Protein AF-A0A9E6FCF9-F1 (afdb_monomer_lite)

Secondary structure (DSSP, 8-state):
-----HHHHHHHHHHHT--HHHHHHHHHHHHHHHHHHHSHHHHHH----SHHHHHHHTS-PSPTTT-THHHHHTT--

pLDDT: mean 72.56, std 16.03, range [40.5, 92.25]

Structure (mmCIF, N/CA/C/O backbone):
data_AF-A0A9E6FCF9-F1
#
_entry.id   AF-A0A9E6FCF9-F1
#
loop_
_atom_site.group_PDB
_atom_site.id
_atom_site.type_symbol
_atom_site.label_atom_id
_atom_site.label_alt_id
_atom_site.label_comp_id
_atom_site.label_asym_id
_atom_site.label_entity_id
_atom_site.label_seq_id
_atom_site.pdbx_PDB_ins_code
_atom_site.Cartn_x
_atom_site.Cartn_y
_atom_site.Cartn_z
_atom_site.occupancy
_atom_site.B_iso_or_equiv
_atom_site.auth_seq_id
_atom_site.auth_comp_id
_atom_site.auth_asym_id
_atom_site.auth_atom_id
_atom_site.pdbx_PDB_model_num
ATOM 1 N N . MET A 1 1 ? 3.110 12.064 -6.926 1.00 59.50 1 MET A N 1
ATOM 2 C CA . MET A 1 1 ? 2.943 11.329 -5.653 1.00 59.50 1 MET A CA 1
ATOM 3 C C . MET A 1 1 ? 1.542 11.625 -5.147 1.00 59.50 1 MET A C 1
ATOM 5 O O . MET A 1 1 ? 1.213 12.803 -5.047 1.00 59.50 1 MET A O 1
ATOM 9 N N . ILE A 1 2 ? 0.697 10.613 -4.930 1.00 66.50 2 ILE A N 1
ATOM 10 C CA . ILE A 1 2 ? -0.668 10.838 -4.433 1.00 66.50 2 ILE A CA 1
ATOM 11 C C . ILE A 1 2 ? -0.583 11.454 -3.033 1.00 66.50 2 ILE A C 1
ATOM 13 O O . ILE A 1 2 ? 0.192 11.010 -2.184 1.00 66.50 2 ILE A O 1
ATOM 17 N N . SER A 1 3 ? -1.349 12.520 -2.807 1.00 76.62 3 SER A N 1
ATOM 18 C CA . SER A 1 3 ? -1.473 13.135 -1.488 1.00 76.62 3 SER A CA 1
ATOM 19 C C . SER A 1 3 ? -2.652 12.503 -0.761 1.00 76.62 3 SER A C 1
ATOM 21 O O . SER A 1 3 ? -3.801 12.626 -1.191 1.00 76.62 3 SER A O 1
ATOM 23 N N . TYR A 1 4 ? -2.371 11.806 0.338 1.00 83.00 4 TYR A N 1
ATOM 24 C CA . TYR A 1 4 ? -3.411 11.228 1.174 1.00 83.00 4 TYR A CA 1
ATOM 25 C C . TYR A 1 4 ? -3.929 12.262 2.172 1.00 83.00 4 TYR A C 1
ATOM 27 O O . TYR A 1 4 ? -3.174 12.822 2.967 1.00 83.00 4 TYR A O 1
ATOM 35 N N . SER A 1 5 ? -5.244 12.485 2.178 1.00 90.56 5 SER A N 1
ATOM 36 C CA . SER A 1 5 ? -5.871 13.295 3.222 1.00 90.56 5 SER A CA 1
ATOM 37 C C . SER A 1 5 ? -5.897 12.521 4.538 1.00 90.56 5 SER A C 1
ATOM 39 O O . SER A 1 5 ? -6.466 11.430 4.620 1.00 90.56 5 SER A O 1
ATOM 41 N N . LYS A 1 6 ? -5.354 13.133 5.596 1.00 88.94 6 LYS A N 1
ATOM 42 C CA . LYS A 1 6 ? -5.357 12.581 6.959 1.00 88.94 6 LYS A CA 1
ATOM 43 C C . LYS A 1 6 ? -6.766 12.215 7.436 1.00 88.94 6 LYS A C 1
ATOM 45 O O . LYS A 1 6 ? -6.935 11.202 8.109 1.00 88.94 6 LYS A O 1
ATOM 50 N N . GLN A 1 7 ? -7.771 13.016 7.074 1.00 92.25 7 GLN A N 1
ATOM 51 C CA . GLN A 1 7 ? -9.169 12.759 7.431 1.00 92.25 7 GLN A CA 1
ATOM 52 C C . GLN A 1 7 ? -9.705 11.514 6.720 1.00 92.25 7 GLN A C 1
ATOM 54 O O . G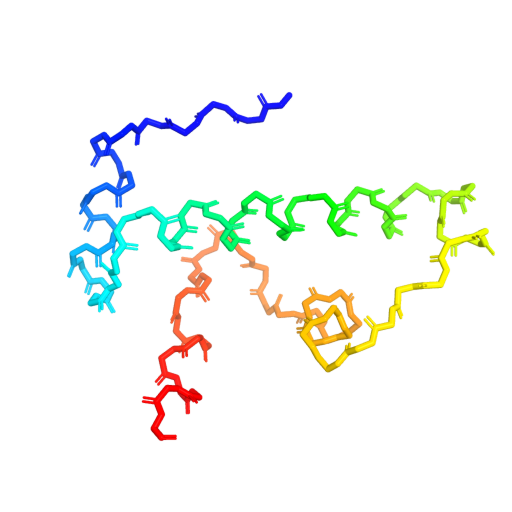LN A 1 7 ? -10.259 10.637 7.378 1.00 92.25 7 GLN A O 1
ATOM 59 N N . LYS A 1 8 ? -9.472 11.393 5.406 1.00 88.75 8 LYS A N 1
ATOM 60 C CA . LYS A 1 8 ? -9.898 10.220 4.625 1.00 88.75 8 LYS A CA 1
ATOM 61 C C . LYS A 1 8 ? -9.250 8.937 5.143 1.00 88.75 8 LYS A C 1
ATOM 63 O O . LYS A 1 8 ? -9.954 7.974 5.427 1.00 88.75 8 LYS A O 1
ATOM 68 N N . LEU A 1 9 ? -7.935 8.968 5.374 1.00 89.56 9 LEU A N 1
ATOM 69 C CA . LEU A 1 9 ? -7.209 7.834 5.945 1.00 89.56 9 LEU A CA 1
ATOM 70 C C . LEU A 1 9 ? -7.727 7.456 7.331 1.00 89.56 9 LEU A C 1
ATOM 72 O O . LEU A 1 9 ? -7.817 6.276 7.643 1.00 89.56 9 LEU A O 1
ATOM 76 N N . SER A 1 10 ? -8.074 8.436 8.171 1.00 90.50 10 SER A N 1
ATOM 77 C CA . SER A 1 10 ? -8.599 8.158 9.510 1.00 90.50 10 SER A CA 1
ATOM 78 C C . SER A 1 10 ? -9.972 7.487 9.471 1.00 90.50 10 SER A C 1
ATOM 80 O O . SER A 1 10 ? -10.231 6.615 10.297 1.00 90.50 10 SER A O 1
ATOM 82 N N . ILE A 1 11 ? -10.838 7.888 8.534 1.00 90.88 11 ILE A N 1
ATOM 83 C CA . ILE A 1 11 ? -12.161 7.281 8.338 1.00 90.88 11 ILE A CA 1
ATOM 84 C C . ILE A 1 11 ? -11.994 5.838 7.864 1.00 90.88 11 ILE A C 1
ATOM 86 O O . ILE A 1 11 ? -12.491 4.927 8.519 1.00 90.88 11 ILE A O 1
ATOM 90 N N . GLN A 1 12 ? -11.210 5.628 6.805 1.00 85.62 12 GLN A N 1
ATOM 91 C CA . GLN A 1 12 ? -10.959 4.297 6.250 1.00 85.62 12 GLN A CA 1
ATOM 92 C C . GLN A 1 12 ? -10.293 3.375 7.276 1.00 85.62 12 GLN A C 1
ATOM 94 O O . GLN A 1 12 ? -10.733 2.251 7.489 1.00 85.62 12 GLN A O 1
ATOM 99 N N . ALA A 1 13 ? -9.258 3.847 7.973 1.00 86.69 13 ALA A N 1
ATOM 100 C CA . ALA A 1 13 ? -8.581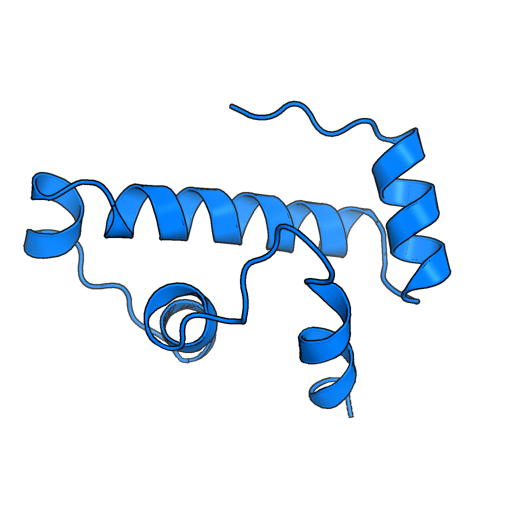 3.056 8.995 1.00 86.69 13 ALA A CA 1
ATOM 101 C C . ALA A 1 13 ? -9.555 2.601 10.090 1.00 86.69 13 ALA A C 1
ATOM 103 O O . ALA A 1 13 ? -9.548 1.431 10.462 1.00 86.69 13 ALA A O 1
ATOM 104 N N . LYS A 1 14 ? -10.447 3.488 10.546 1.00 89.31 14 LYS A N 1
ATOM 105 C CA . LYS A 1 14 ? -11.465 3.150 11.547 1.00 89.31 14 LYS A CA 1
ATOM 106 C C . LYS A 1 14 ? -12.497 2.154 11.014 1.00 89.31 14 LYS A C 1
ATOM 108 O O . LYS A 1 14 ? -12.805 1.194 11.712 1.00 89.31 14 LYS A O 1
ATOM 113 N N . GLU A 1 15 ? -13.000 2.365 9.802 1.00 86.81 15 GLU A N 1
ATOM 114 C CA . GLU A 1 15 ? -13.965 1.478 9.134 1.00 86.81 15 GLU A CA 1
ATOM 115 C C . GLU A 1 15 ? -13.429 0.046 9.009 1.00 86.81 15 GLU A C 1
ATOM 117 O O . GLU A 1 15 ? -14.130 -0.929 9.277 1.00 86.81 15 GLU A O 1
ATOM 122 N N . TYR A 1 16 ? -12.147 -0.080 8.679 1.00 79.00 16 TYR A N 1
ATOM 123 C CA . TYR A 1 16 ? -11.503 -1.369 8.460 1.00 79.00 16 TYR A CA 1
ATOM 124 C C . TYR A 1 16 ? -10.829 -1.964 9.704 1.00 79.00 16 TYR A C 1
ATOM 126 O O . TYR A 1 16 ? -10.397 -3.116 9.663 1.00 79.00 16 TYR A O 1
ATOM 134 N N . GLY A 1 17 ? -10.766 -1.221 10.813 1.00 83.81 17 GLY A N 1
ATOM 135 C CA . GLY A 1 17 ? -10.127 -1.661 12.057 1.00 83.81 17 GLY A CA 1
ATOM 136 C C . GLY A 1 17 ? -8.594 -1.627 12.030 1.00 83.81 17 GLY A C 1
ATOM 137 O O . GLY A 1 17 ? -7.952 -2.379 12.757 1.00 83.81 17 GLY A O 1
ATOM 138 N N . PHE A 1 18 ? -7.997 -0.771 11.199 1.00 84.44 18 PHE A N 1
ATOM 139 C CA . PHE A 1 18 ? -6.551 -0.567 11.117 1.00 84.44 18 PHE A CA 1
ATOM 140 C C . PHE A 1 18 ? -6.094 0.692 11.861 1.00 84.44 18 PHE A C 1
ATOM 142 O O . PHE A 1 18 ? -6.838 1.650 12.062 1.00 84.44 18 PHE A O 1
ATOM 149 N N . ILE A 1 19 ? -4.808 0.722 12.212 1.00 90.62 19 ILE A N 1
ATOM 150 C CA . ILE A 1 19 ? -4.127 1.944 12.651 1.00 90.62 19 ILE A CA 1
ATOM 151 C C . ILE A 1 19 ? -3.860 2.810 11.414 1.00 90.62 19 ILE A C 1
ATOM 153 O O . ILE A 1 19 ? -3.281 2.326 10.439 1.00 90.62 19 ILE A O 1
ATOM 157 N N . ARG A 1 20 ? -4.239 4.096 11.457 1.00 90.19 20 ARG A N 1
ATOM 158 C CA . ARG A 1 20 ? -4.108 5.042 10.328 1.00 90.19 20 ARG A CA 1
ATOM 159 C C . ARG A 1 20 ? -2.711 5.043 9.710 1.00 90.19 20 ARG A C 1
ATOM 161 O O . ARG A 1 20 ? -2.585 4.938 8.496 1.00 90.19 20 ARG A O 1
ATOM 168 N N . ASP A 1 21 ? -1.674 5.154 10.536 1.00 88.38 21 ASP A N 1
ATOM 169 C CA . ASP A 1 21 ? -0.296 5.252 10.045 1.00 88.38 21 ASP A CA 1
ATOM 170 C C . ASP A 1 21 ? 0.178 3.935 9.407 1.00 88.38 21 ASP A C 1
ATOM 172 O O . ASP A 1 21 ? 0.949 3.948 8.450 1.00 88.38 21 ASP A O 1
ATOM 176 N N . THR A 1 22 ? -0.317 2.790 9.886 1.00 85.62 22 THR A N 1
ATOM 177 C CA . THR A 1 22 ? -0.062 1.484 9.260 1.00 85.62 22 THR A CA 1
ATOM 178 C C . THR A 1 22 ? -0.752 1.390 7.904 1.00 85.62 22 THR A C 1
ATOM 180 O O . THR A 1 22 ? -0.123 0.979 6.931 1.00 85.62 22 THR A O 1
ATOM 183 N N . LEU A 1 23 ? -2.014 1.824 7.819 1.00 84.75 23 LEU A N 1
ATOM 184 C CA . LEU A 1 23 ? -2.756 1.872 6.561 1.00 84.75 23 LEU A CA 1
ATOM 185 C C . LEU A 1 23 ? -2.033 2.744 5.526 1.00 84.75 23 LEU A C 1
ATOM 187 O O . LEU A 1 23 ? -1.811 2.312 4.399 1.00 84.75 23 LEU A O 1
ATOM 191 N N . GLU A 1 24 ? -1.611 3.944 5.919 1.00 88.06 24 GLU A N 1
ATOM 192 C CA . GLU A 1 24 ? -0.883 4.851 5.032 1.00 88.06 24 GLU A CA 1
ATOM 193 C C . GLU A 1 24 ? 0.417 4.225 4.507 1.00 88.06 24 GLU A C 1
ATOM 195 O O . GLU A 1 24 ? 0.701 4.299 3.310 1.00 88.06 24 GLU A O 1
ATOM 200 N N . LYS A 1 25 ? 1.192 3.567 5.377 1.00 86.31 25 LYS A N 1
ATOM 201 C CA . LYS A 1 25 ? 2.432 2.881 4.981 1.00 86.31 25 LYS A CA 1
ATOM 202 C C . LYS A 1 25 ? 2.174 1.786 3.950 1.00 86.31 25 LYS A C 1
ATOM 204 O O . LYS A 1 25 ? 2.916 1.694 2.975 1.00 86.31 25 LYS A O 1
ATOM 209 N N . VAL A 1 26 ? 1.130 0.980 4.142 1.00 83.38 26 VAL A N 1
ATOM 210 C CA . VAL A 1 26 ? 0.768 -0.104 3.214 1.00 83.38 26 VAL A CA 1
ATOM 211 C C . VAL A 1 26 ? 0.326 0.453 1.861 1.00 83.38 26 VAL A C 1
ATOM 213 O O . VAL A 1 26 ? 0.774 -0.045 0.826 1.00 83.38 26 VAL A O 1
ATOM 216 N N . LEU A 1 27 ? -0.494 1.508 1.849 1.00 84.12 27 LEU A N 1
ATOM 217 C CA . LEU A 1 27 ? -0.935 2.161 0.613 1.00 84.12 27 LEU A CA 1
ATOM 218 C C . LEU A 1 27 ? 0.257 2.718 -0.176 1.00 84.12 27 LEU A C 1
ATOM 220 O O . LEU A 1 27 ? 0.438 2.367 -1.341 1.00 84.12 27 LEU A O 1
ATOM 224 N N . ARG A 1 28 ? 1.137 3.482 0.482 1.00 86.50 28 ARG A N 1
ATOM 225 C CA . ARG A 1 28 ? 2.355 4.031 -0.139 1.00 86.50 28 ARG A CA 1
ATOM 226 C C . ARG A 1 28 ? 3.289 2.943 -0.666 1.00 86.50 28 ARG A C 1
ATOM 228 O O . ARG A 1 28 ? 3.832 3.075 -1.759 1.00 86.50 28 ARG A O 1
ATOM 235 N N . LEU A 1 29 ? 3.481 1.865 0.096 1.00 84.19 29 LEU A N 1
ATOM 236 C CA . LEU A 1 29 ? 4.307 0.738 -0.338 1.00 84.19 29 LEU A CA 1
ATOM 237 C C . LEU A 1 29 ? 3.724 0.080 -1.592 1.00 84.19 29 LEU A C 1
ATOM 239 O O . LEU A 1 29 ? 4.461 -0.222 -2.525 1.00 84.19 29 LEU A O 1
ATOM 243 N N . THR A 1 30 ? 2.404 -0.091 -1.635 1.00 80.12 30 THR A N 1
ATOM 244 C CA . THR A 1 30 ? 1.709 -0.665 -2.793 1.00 80.12 30 THR A CA 1
ATOM 245 C C . THR A 1 30 ? 1.883 0.207 -4.037 1.00 80.12 30 THR A C 1
ATOM 247 O O . THR A 1 30 ? 2.130 -0.319 -5.118 1.00 80.12 30 THR A O 1
ATOM 250 N N . GLU A 1 31 ? 1.835 1.535 -3.904 1.00 81.88 31 GLU A N 1
ATOM 251 C CA . GLU A 1 31 ? 2.113 2.454 -5.017 1.00 81.88 31 GLU A CA 1
ATOM 252 C C . GLU A 1 31 ? 3.543 2.323 -5.547 1.00 81.88 31 GLU A C 1
ATOM 254 O O . GLU A 1 31 ? 3.740 2.224 -6.757 1.00 81.88 31 GLU A O 1
ATOM 259 N N . ILE A 1 32 ? 4.539 2.295 -4.655 1.00 84.44 32 ILE A N 1
ATOM 260 C CA . ILE A 1 32 ? 5.952 2.141 -5.037 1.00 84.44 32 ILE A CA 1
ATOM 261 C C . ILE A 1 32 ? 6.157 0.818 -5.777 1.00 84.44 32 ILE A C 1
ATOM 263 O O . ILE A 1 32 ? 6.790 0.777 -6.830 1.00 84.44 32 ILE A O 1
ATOM 267 N N . LEU A 1 33 ? 5.591 -0.262 -5.243 1.00 81.19 33 LEU A N 1
ATOM 268 C CA . LEU A 1 33 ? 5.678 -1.589 -5.837 1.00 81.19 33 LEU A CA 1
ATOM 269 C C . LEU A 1 33 ? 4.992 -1.655 -7.210 1.00 81.19 33 LEU A C 1
ATOM 271 O O . LEU A 1 33 ? 5.552 -2.226 -8.145 1.00 81.19 33 LEU A O 1
ATOM 275 N N . ASN A 1 34 ? 3.823 -1.026 -7.358 1.00 79.75 34 ASN A N 1
ATOM 276 C CA . ASN A 1 34 ? 3.138 -0.911 -8.644 1.00 79.75 34 ASN A CA 1
ATOM 277 C C . ASN A 1 34 ? 3.959 -0.115 -9.659 1.00 79.75 34 ASN A C 1
ATOM 279 O O . ASN A 1 34 ? 4.044 -0.531 -10.808 1.00 79.75 34 ASN A O 1
ATOM 283 N N . TYR A 1 35 ? 4.586 0.985 -9.239 1.00 83.88 35 TYR A N 1
ATOM 284 C CA . TYR A 1 35 ? 5.444 1.799 -10.098 1.00 83.88 35 TYR A CA 1
ATOM 285 C C . TYR A 1 35 ? 6.676 1.030 -10.592 1.00 83.88 35 TYR A C 1
ATOM 287 O O . TYR A 1 35 ? 7.007 1.085 -11.777 1.00 83.88 35 TYR A O 1
ATOM 295 N N . ILE A 1 36 ? 7.333 0.275 -9.705 1.00 83.75 36 ILE A N 1
ATOM 296 C CA . ILE A 1 36 ? 8.456 -0.600 -10.074 1.00 83.75 36 ILE A CA 1
ATOM 297 C C . ILE A 1 36 ? 7.992 -1.639 -11.100 1.00 83.75 36 ILE A C 1
ATOM 299 O O . ILE A 1 36 ? 8.656 -1.843 -12.110 1.00 83.75 36 ILE A O 1
ATOM 303 N N . ASN A 1 37 ? 6.833 -2.260 -10.870 1.00 79.94 37 ASN A N 1
ATOM 304 C CA . ASN A 1 37 ? 6.316 -3.317 -11.734 1.00 79.94 37 ASN A CA 1
ATOM 305 C C . ASN A 1 37 ? 5.794 -2.798 -13.089 1.00 79.94 37 ASN A C 1
ATOM 307 O O . ASN A 1 37 ? 5.884 -3.511 -14.085 1.00 79.94 37 ASN A O 1
ATOM 311 N N . SER A 1 38 ? 5.243 -1.581 -13.150 1.00 82.56 38 SER A N 1
ATOM 312 C CA . SER A 1 38 ? 4.715 -0.990 -14.389 1.00 82.56 38 SER A CA 1
ATOM 313 C C . SER A 1 38 ? 5.784 -0.338 -15.263 1.00 82.56 38 SER A C 1
ATOM 315 O O . SER A 1 38 ? 5.535 -0.103 -16.443 1.00 82.56 38 SER A O 1
ATOM 317 N N . THR A 1 39 ? 6.958 -0.041 -14.704 1.00 85.12 39 THR A N 1
ATOM 318 C CA . THR A 1 39 ? 8.064 0.588 -15.429 1.00 85.12 39 THR A CA 1
ATOM 319 C C . THR A 1 39 ? 8.976 -0.498 -16.009 1.00 85.12 39 THR A C 1
ATOM 321 O O . THR A 1 39 ? 9.664 -1.152 -15.227 1.00 85.12 39 THR A O 1
ATOM 324 N N . PRO A 1 40 ? 9.055 -0.682 -17.345 1.00 83.06 40 PRO A N 1
ATOM 325 C CA . PRO A 1 40 ? 9.776 -1.806 -17.962 1.00 83.06 40 PRO A CA 1
ATOM 326 C C . PRO A 1 40 ? 11.233 -1.927 -17.500 1.00 83.06 40 PRO A C 1
ATOM 328 O O . PRO A 1 40 ? 11.666 -2.985 -17.059 1.00 83.06 40 PRO A O 1
ATOM 331 N N . ILE A 1 41 ? 11.949 -0.798 -17.469 1.00 89.56 41 ILE A N 1
ATOM 332 C CA . ILE A 1 41 ? 13.346 -0.729 -17.018 1.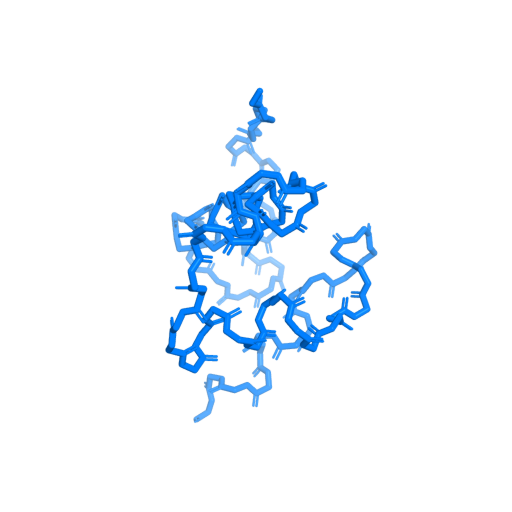00 89.56 41 ILE A CA 1
ATOM 333 C C . ILE A 1 41 ? 13.491 -1.193 -15.562 1.00 89.56 41 ILE A C 1
ATOM 335 O O . ILE A 1 41 ? 14.460 -1.863 -15.223 1.00 89.56 41 ILE A O 1
ATOM 339 N N . LEU A 1 42 ? 12.561 -0.824 -14.680 1.00 83.81 42 LEU A N 1
ATOM 340 C CA . LEU A 1 42 ? 12.641 -1.193 -13.266 1.00 83.81 42 LEU A CA 1
ATOM 341 C C . LEU A 1 42 ? 12.195 -2.635 -13.042 1.00 83.81 42 LEU A C 1
ATOM 343 O O . LEU A 1 42 ? 12.798 -3.321 -12.231 1.00 83.81 42 LEU A O 1
ATOM 347 N N . ASN A 1 43 ? 11.191 -3.110 -13.772 1.00 80.25 43 ASN A N 1
ATOM 348 C CA . ASN A 1 43 ? 10.719 -4.487 -13.683 1.00 80.25 43 ASN A CA 1
ATOM 349 C C . ASN A 1 43 ? 11.829 -5.481 -14.060 1.00 80.25 43 ASN A C 1
ATOM 351 O O . ASN A 1 43 ? 12.105 -6.421 -13.319 1.00 80.25 43 ASN A O 1
ATOM 355 N N . GLU A 1 44 ? 12.527 -5.214 -15.164 1.00 80.69 44 GLU A N 1
ATOM 356 C CA . GLU A 1 44 ? 13.580 -6.095 -15.673 1.00 80.69 44 GLU A CA 1
ATOM 357 C C . GLU A 1 44 ? 14.850 -6.072 -14.809 1.00 80.69 44 GLU A C 1
ATOM 359 O O . GLU A 1 44 ? 15.550 -7.078 -14.712 1.00 80.69 44 GLU A O 1
ATOM 364 N N . ASN A 1 45 ? 15.137 -4.946 -14.144 1.00 82.75 45 ASN A N 1
ATOM 365 C CA . ASN A 1 45 ? 16.374 -4.763 -13.375 1.00 82.75 45 ASN A CA 1
ATOM 366 C C . ASN A 1 45 ? 16.199 -4.879 -11.853 1.00 82.75 45 ASN A C 1
ATOM 368 O O . ASN A 1 45 ? 17.190 -4.960 -11.125 1.00 82.75 45 ASN A O 1
ATOM 372 N N . LEU A 1 46 ? 14.965 -4.876 -11.343 1.00 79.88 46 LEU A N 1
ATOM 373 C CA . LEU A 1 46 ? 14.675 -4.825 -9.913 1.00 79.88 46 LEU A CA 1
ATOM 374 C C . LEU A 1 46 ? 13.767 -5.988 -9.511 1.00 79.88 46 LEU A C 1
ATOM 376 O O . LEU A 1 46 ? 12.540 -5.917 -9.547 1.00 79.88 46 LEU A O 1
ATOM 380 N N . ALA A 1 47 ? 14.394 -7.078 -9.069 1.00 71.56 47 ALA A N 1
ATOM 381 C CA . ALA A 1 47 ? 13.668 -8.234 -8.565 1.00 71.56 47 ALA A CA 1
ATOM 382 C C . ALA A 1 47 ? 12.936 -7.884 -7.258 1.00 71.56 47 ALA A C 1
ATOM 384 O O . ALA A 1 47 ? 13.558 -7.712 -6.206 1.00 71.56 47 ALA A O 1
ATOM 385 N N . LEU A 1 48 ? 11.604 -7.831 -7.308 1.00 72.00 48 LEU A N 1
ATOM 386 C CA . LEU A 1 48 ? 10.770 -7.768 -6.111 1.00 72.00 48 LEU A CA 1
ATOM 387 C C . LEU A 1 48 ? 10.828 -9.115 -5.384 1.00 72.00 48 LEU A C 1
ATOM 389 O O . LEU A 1 48 ? 10.470 -10.154 -5.935 1.00 72.00 48 LEU A O 1
ATOM 393 N N . LYS A 1 49 ? 11.293 -9.101 -4.134 1.00 72.31 49 LYS A N 1
ATOM 394 C CA . LYS A 1 49 ? 11.470 -10.305 -3.310 1.00 72.31 49 LYS A CA 1
ATOM 395 C C . LYS A 1 49 ? 10.700 -10.196 -1.996 1.00 72.31 49 LYS A C 1
ATOM 397 O O . LYS A 1 49 ? 10.405 -9.103 -1.519 1.00 72.31 49 LYS A O 1
ATOM 402 N N . GLY A 1 50 ? 10.417 -11.352 -1.398 1.00 73.06 50 GLY A N 1
ATOM 403 C CA . GLY A 1 50 ? 9.711 -11.476 -0.122 1.00 73.06 50 GLY A CA 1
ATOM 404 C C . GLY A 1 50 ? 8.206 -11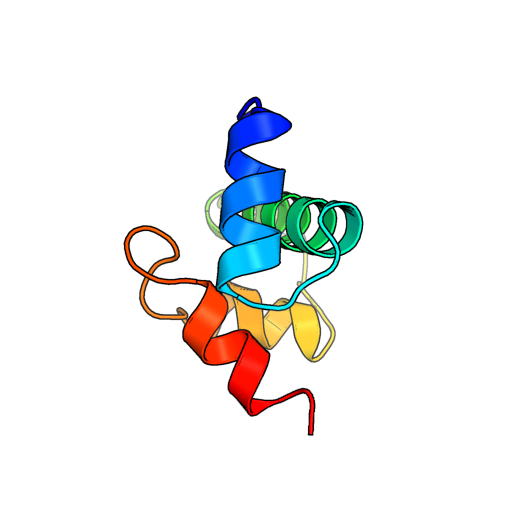.698 -0.282 1.00 73.06 50 GLY A C 1
ATOM 405 O O . GLY A 1 50 ? 7.585 -11.230 -1.237 1.00 73.06 50 GLY A O 1
ATOM 406 N N . GLY A 1 51 ? 7.613 -12.418 0.677 1.00 68.88 51 GLY A N 1
ATOM 407 C CA . GLY A 1 51 ? 6.203 -12.823 0.626 1.00 68.88 51 GLY A CA 1
ATOM 408 C C . GLY A 1 51 ? 5.235 -11.643 0.523 1.00 68.88 51 GLY A C 1
ATOM 409 O O . GLY A 1 51 ? 4.245 -11.728 -0.193 1.00 68.88 51 GLY A O 1
ATOM 410 N N . THR A 1 52 ? 5.551 -10.516 1.160 1.00 66.50 52 THR A N 1
ATOM 411 C CA . THR A 1 52 ? 4.724 -9.303 1.110 1.00 66.50 52 THR A CA 1
ATOM 412 C C . THR A 1 52 ? 4.770 -8.622 -0.256 1.00 66.50 52 THR A C 1
ATOM 414 O O . THR A 1 52 ? 3.724 -8.242 -0.770 1.00 66.50 52 THR A O 1
ATOM 417 N N . ALA A 1 53 ? 5.951 -8.495 -0.872 1.00 65.81 53 ALA A N 1
ATOM 418 C CA . ALA A 1 53 ? 6.085 -7.846 -2.176 1.00 65.81 53 ALA A CA 1
ATOM 419 C C . ALA A 1 53 ? 5.421 -8.682 -3.281 1.00 65.81 53 ALA A C 1
ATOM 421 O O . ALA A 1 53 ? 4.620 -8.157 -4.045 1.00 65.81 53 ALA A O 1
ATOM 422 N N . ILE A 1 54 ? 5.664 -9.997 -3.293 1.00 63.59 54 ILE A N 1
ATOM 423 C CA . ILE A 1 54 ? 5.069 -10.942 -4.255 1.00 63.59 54 ILE A CA 1
ATOM 424 C C . ILE A 1 54 ? 3.538 -10.941 -4.173 1.00 63.59 54 ILE A C 1
ATOM 426 O O . ILE A 1 54 ? 2.847 -10.921 -5.191 1.00 63.59 54 ILE A O 1
ATOM 430 N N . ASN A 1 55 ? 2.999 -10.939 -2.954 1.00 64.44 55 ASN A N 1
ATOM 431 C CA . ASN A 1 55 ? 1.561 -10.964 -2.711 1.00 64.44 55 ASN A CA 1
ATOM 432 C C . ASN A 1 55 ? 0.874 -9.628 -3.058 1.00 64.44 55 ASN A C 1
ATOM 434 O O . ASN A 1 55 ? -0.346 -9.600 -3.181 1.00 64.44 55 ASN A O 1
ATOM 438 N N . LEU A 1 56 ? 1.644 -8.545 -3.215 1.00 64.00 56 LEU A N 1
ATOM 439 C CA . LEU A 1 56 ? 1.155 -7.226 -3.617 1.00 64.00 56 LEU A CA 1
ATOM 440 C C . LEU A 1 56 ? 1.276 -6.952 -5.121 1.00 64.00 56 LEU A C 1
ATOM 442 O O . LEU A 1 56 ? 0.477 -6.176 -5.637 1.00 64.00 56 LEU A O 1
ATOM 446 N N . THR A 1 57 ? 2.244 -7.555 -5.821 1.00 60.19 57 THR A N 1
ATOM 447 C CA . THR A 1 57 ? 2.524 -7.239 -7.238 1.00 60.19 57 THR A CA 1
ATOM 448 C C . THR A 1 57 ? 2.242 -8.356 -8.233 1.00 60.19 57 THR A C 1
ATOM 450 O O . THR A 1 57 ? 1.848 -8.061 -9.361 1.00 60.19 57 THR A O 1
ATOM 453 N N . ILE A 1 58 ? 2.438 -9.624 -7.857 1.00 54.62 58 ILE A N 1
ATOM 454 C CA . ILE A 1 58 ? 2.320 -10.774 -8.775 1.00 54.62 58 ILE A CA 1
ATOM 455 C C . ILE A 1 58 ? 0.918 -11.369 -8.707 1.00 54.62 58 ILE A C 1
ATOM 457 O O . ILE A 1 58 ? 0.266 -11.584 -9.730 1.00 54.62 58 ILE A O 1
ATOM 461 N N . PHE A 1 59 ? 0.408 -11.564 -7.493 1.00 52.50 59 PHE A N 1
ATOM 462 C CA . PHE A 1 59 ? -1.019 -11.745 -7.298 1.00 52.50 59 PHE A CA 1
ATOM 463 C C . PHE A 1 59 ? -1.630 -10.368 -7.486 1.00 52.50 59 PHE A C 1
ATOM 465 O O . PHE A 1 59 ? -1.579 -9.557 -6.568 1.00 52.50 59 PHE A O 1
ATOM 472 N N . ARG A 1 60 ? -2.142 -10.068 -8.687 1.00 50.31 60 ARG A N 1
ATOM 473 C CA . ARG A 1 60 ? -3.033 -8.923 -8.897 1.00 50.31 60 ARG A CA 1
ATOM 474 C C . ARG A 1 60 ? -4.175 -9.060 -7.894 1.00 50.31 60 ARG A C 1
ATOM 476 O O . ARG A 1 60 ? -5.186 -9.693 -8.192 1.00 50.31 60 ARG A O 1
ATOM 483 N N . LEU A 1 61 ? -3.996 -8.508 -6.695 1.00 49.34 61 LEU A N 1
ATOM 484 C CA . LEU A 1 61 ? -5.088 -8.264 -5.778 1.00 49.34 61 LEU A CA 1
ATOM 485 C C . LEU A 1 61 ? -6.121 -7.512 -6.618 1.00 49.34 61 LEU A C 1
ATOM 487 O O . LEU A 1 61 ? -5.726 -6.558 -7.306 1.00 49.34 61 LEU A O 1
ATOM 491 N N . PRO A 1 62 ? -7.381 -7.988 -6.675 1.00 42.72 62 PRO A N 1
ATOM 492 C CA . PRO A 1 62 ? -8.422 -7.303 -7.427 1.00 42.72 62 PRO A CA 1
ATOM 493 C C . PRO A 1 62 ? -8.340 -5.839 -7.024 1.00 42.72 62 PRO A C 1
ATOM 495 O O . PRO A 1 62 ? -8.230 -5.534 -5.834 1.00 42.72 62 PRO A O 1
ATOM 498 N N . ARG A 1 63 ? -8.153 -4.998 -8.046 1.00 41.44 63 ARG A N 1
ATOM 499 C CA . ARG A 1 63 ? -7.459 -3.722 -7.919 1.00 41.44 63 ARG A CA 1
ATOM 500 C C . ARG A 1 63 ? -7.947 -2.956 -6.697 1.00 41.44 63 ARG A C 1
ATOM 502 O O . ARG A 1 63 ? -9.141 -2.872 -6.426 1.00 41.44 63 ARG A O 1
ATOM 509 N N . LEU A 1 64 ? -6.977 -2.339 -6.034 1.00 43.47 64 LEU A N 1
ATOM 510 C CA . LEU A 1 64 ? -7.074 -1.356 -4.954 1.00 43.47 64 LEU A CA 1
ATOM 511 C C . LEU A 1 64 ? -8.085 -0.208 -5.186 1.00 43.47 64 LEU A C 1
ATOM 513 O O . LEU A 1 64 ? -8.186 0.677 -4.342 1.00 43.47 64 LEU A O 1
ATOM 517 N N . GLU A 1 65 ? -8.762 -0.184 -6.331 1.00 45.56 65 GLU A N 1
ATOM 518 C CA . GLU A 1 65 ? -9.676 0.860 -6.770 1.00 45.56 65 GLU A CA 1
ATOM 519 C C . GLU A 1 65 ? -11.039 0.752 -6.063 1.00 45.56 65 GLU A C 1
ATOM 521 O O . GLU A 1 65 ? -11.602 1.795 -5.750 1.00 45.56 65 GLU A O 1
ATOM 526 N N . ASP A 1 66 ? -11.494 -0.458 -5.687 1.00 42.22 66 ASP A N 1
ATOM 527 C CA . ASP A 1 66 ? -12.798 -0.638 -5.017 1.00 42.22 66 ASP A CA 1
ATOM 528 C C . ASP A 1 66 ? -12.725 -1.094 -3.545 1.00 42.22 66 ASP A C 1
ATOM 530 O O . ASP A 1 66 ? -13.501 -0.604 -2.727 1.00 42.22 66 ASP A O 1
ATOM 534 N N . HIS A 1 67 ? -11.830 -2.019 -3.151 1.00 50.44 67 HIS A N 1
ATOM 535 C CA . HIS A 1 67 ? -11.831 -2.539 -1.763 1.00 50.44 67 HIS A CA 1
ATOM 536 C C . HIS A 1 67 ? -10.513 -3.208 -1.289 1.00 50.44 67 HIS A C 1
ATOM 538 O O . HIS A 1 67 ? -10.500 -4.383 -0.907 1.00 50.44 67 HIS A O 1
ATOM 544 N N . PRO A 1 68 ? -9.381 -2.478 -1.231 1.00 51.97 68 PRO A N 1
ATOM 545 C CA . PRO A 1 68 ? -8.083 -3.004 -0.780 1.00 51.97 68 PRO A CA 1
ATOM 546 C C . PRO A 1 68 ? -8.114 -3.784 0.536 1.00 51.97 68 PRO A C 1
ATOM 548 O O . PRO A 1 68 ? -7.373 -4.747 0.721 1.00 51.97 68 PRO A O 1
ATOM 551 N N . MET A 1 69 ? -8.950 -3.346 1.476 1.00 53.09 69 MET A N 1
ATOM 552 C CA . MET A 1 69 ? -8.845 -3.738 2.879 1.00 53.09 69 MET A CA 1
ATOM 553 C C . MET A 1 69 ? -9.452 -5.101 3.218 1.00 53.09 69 MET A C 1
ATOM 555 O O . MET A 1 69 ? -9.099 -5.673 4.252 1.00 53.09 69 MET A O 1
ATOM 559 N N . ALA A 1 70 ? -10.314 -5.652 2.358 1.00 50.22 70 ALA A N 1
ATOM 560 C CA . ALA A 1 70 ? -10.938 -6.953 2.602 1.00 50.22 70 ALA A CA 1
ATOM 561 C C . ALA A 1 70 ? -9.898 -8.087 2.622 1.00 50.22 70 ALA A C 1
ATOM 563 O O . ALA A 1 70 ? -9.956 -8.969 3.477 1.00 50.22 70 ALA A O 1
ATOM 564 N N . PHE A 1 71 ? -8.892 -8.016 1.745 1.00 54.66 71 PHE A N 1
ATOM 565 C CA . PHE A 1 71 ? -7.823 -9.011 1.685 1.00 54.66 71 PHE A CA 1
ATOM 566 C C . PHE A 1 71 ? -6.940 -8.990 2.944 1.00 54.66 71 PHE A C 1
ATOM 568 O O . PHE A 1 71 ? -6.642 -10.037 3.514 1.00 54.66 71 PHE A O 1
ATOM 575 N N . TRP A 1 72 ? -6.570 -7.809 3.445 1.00 53.44 72 TRP A N 1
ATOM 576 C CA . TRP A 1 72 ? -5.660 -7.686 4.592 1.00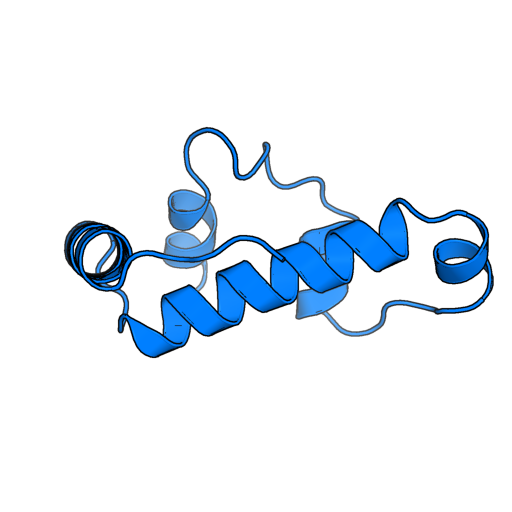 53.44 72 TRP A CA 1
ATOM 577 C C . TRP A 1 72 ? -6.254 -8.203 5.904 1.00 53.44 72 TRP A C 1
ATOM 579 O O . TRP A 1 72 ? -5.539 -8.797 6.708 1.00 53.44 72 TRP A O 1
ATOM 589 N N . LYS A 1 73 ? -7.570 -8.063 6.091 1.00 51.84 73 LYS A N 1
ATOM 590 C CA . LYS A 1 73 ? -8.268 -8.553 7.289 1.00 51.84 73 LYS A CA 1
ATOM 591 C C . LYS A 1 73 ? -8.291 -10.084 7.388 1.00 51.84 73 LYS A C 1
ATOM 593 O O . LYS A 1 73 ? -8.371 -10.622 8.487 1.00 51.84 73 LYS A O 1
ATOM 598 N N . THR A 1 74 ? -8.193 -10.797 6.260 1.00 52.47 74 THR A N 1
ATOM 599 C CA . THR A 1 74 ? -8.206 -12.274 6.246 1.00 52.47 74 THR A CA 1
ATOM 600 C C . THR A 1 74 ? -6.906 -12.919 6.730 1.00 52.47 74 THR A C 1
ATOM 602 O O . THR A 1 74 ? -6.926 -14.095 7.082 1.00 52.47 74 THR A O 1
ATOM 605 N N . ARG A 1 75 ? -5.794 -12.170 6.796 1.00 49.59 75 ARG A N 1
ATOM 606 C CA . ARG A 1 75 ? -4.485 -12.687 7.239 1.00 49.59 75 ARG A CA 1
ATOM 607 C C . ARG A 1 75 ? -3.991 -12.152 8.585 1.00 49.59 75 ARG A C 1
ATOM 609 O O . ARG A 1 75 ? -2.966 -12.621 9.055 1.00 49.59 75 ARG A O 1
ATOM 616 N N . THR A 1 76 ? -4.688 -11.212 9.222 1.00 47.22 76 THR A N 1
ATOM 617 C CA . THR A 1 76 ? -4.376 -10.762 10.595 1.00 47.22 76 THR A CA 1
ATOM 618 C C . THR A 1 76 ? -5.049 -11.630 11.669 1.00 47.22 76 THR A C 1
ATOM 620 O O . THR A 1 76 ? -5.499 -11.104 12.685 1.00 47.22 76 THR A O 1
ATOM 623 N N . LYS A 1 77 ? -5.166 -12.941 11.431 1.00 40.50 77 LYS A N 1
ATOM 624 C CA . LYS A 1 77 ? -5.501 -13.935 12.460 1.0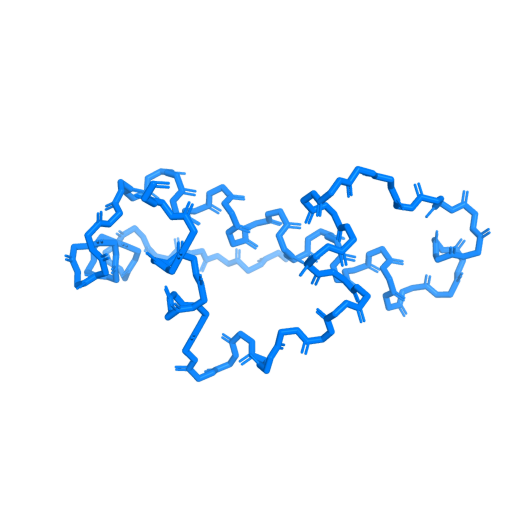0 40.50 77 LYS A CA 1
ATOM 625 C C . LYS A 1 77 ? -4.247 -14.693 12.854 1.00 40.50 77 LYS A C 1
ATOM 627 O O . LYS A 1 77 ? -3.475 -15.023 11.928 1.00 40.50 77 LYS A O 1
#

Radius of gyration: 13.36 Å; chains: 1; bounding box: 30×27×31 Å

Sequence (77 aa):
MISYSKQKLSIQAKEYGFIRDTLEKVLRLTEILNYINSTPILNENLALKGGTAINLTIFRLPRLEDHPMAFWKTRTK

Foldseek 3Di:
DDDDDLVVLVVVCVVLVHDSVVSVVLVVVLVVLQVLCVDPVSVVVPDQDDPSSCCSRVPCPPDPPPPPRVVVVVPPD